Protein AF-A0A085LIQ9-F1 (afdb_monomer)

pLDDT: mean 78.72, std 16.26, range [35.25, 94.0]

Mean predicted aligned error: 8.79 Å

Organism: NCBI:txid68888

Sequence (113 aa):
VCKGILPFEQTFVHQIKCYFINGTETPLAPQEPGRTDLEVSESPELAKITTQIKRMIFTKKLTIDGQHARLDTLITHKTVESGTEVEFTITETSCDTNVQLTVEQLYDPSCIR

Foldseek 3Di:
DKWWFDFPDLVDFTAIWDADPVRDIDTQDGDDRDDDDDDDDDPRVVVVVQVSQLVSQVSSQDADPQARKGWDDWDDWDDDPGHIITDGDIDGWCHGSPDDDDSVRCVDPVRHD

Structure (mmCIF, N/CA/C/O backbone):
data_AF-A0A085LIQ9-F1
#
_entry.id   AF-A0A085LIQ9-F1
#
loop_
_atom_site.group_PDB
_atom_site.id
_atom_site.type_symbol
_atom_site.label_atom_id
_atom_site.label_alt_id
_atom_sit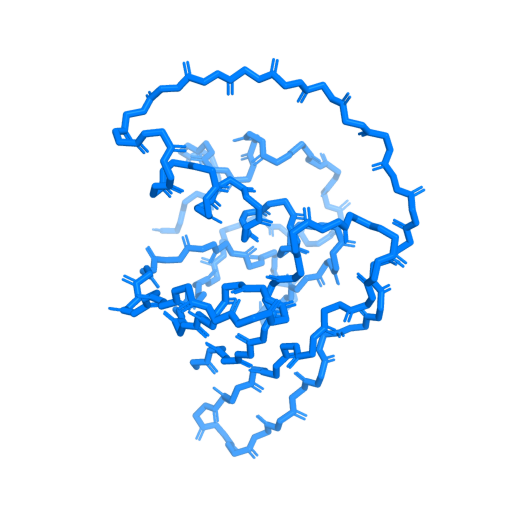e.label_comp_id
_atom_site.label_asym_id
_atom_site.label_entity_id
_atom_site.label_seq_id
_atom_site.pdbx_PDB_ins_code
_atom_site.Cartn_x
_atom_site.Cartn_y
_atom_site.Cartn_z
_atom_site.occupancy
_atom_site.B_iso_or_equiv
_atom_site.auth_seq_id
_atom_site.auth_comp_id
_atom_site.auth_asym_id
_atom_site.auth_atom_id
_atom_site.pdbx_PDB_model_num
ATOM 1 N N . VAL A 1 1 ? -5.709 -7.930 -1.885 1.00 86.62 1 VAL A N 1
ATOM 2 C CA . VAL A 1 1 ? -6.300 -7.130 -0.781 1.00 86.62 1 VAL A CA 1
ATOM 3 C C . VAL A 1 1 ? -5.443 -7.298 0.456 1.00 86.62 1 VAL A C 1
ATOM 5 O O . VAL A 1 1 ? -5.084 -8.424 0.757 1.00 86.62 1 VAL A O 1
ATOM 8 N N . CYS A 1 2 ? -5.108 -6.226 1.164 1.00 88.81 2 CYS A N 1
ATOM 9 C CA . CYS A 1 2 ? -4.368 -6.266 2.422 1.00 88.81 2 CYS A CA 1
ATOM 10 C C . CYS A 1 2 ? -5.280 -5.882 3.590 1.00 88.81 2 CYS A C 1
ATOM 12 O O . CYS A 1 2 ? -6.081 -4.958 3.459 1.00 88.81 2 CYS A O 1
ATOM 14 N N . LYS A 1 3 ? -5.169 -6.600 4.714 1.00 89.50 3 LYS A N 1
ATOM 15 C CA . LYS A 1 3 ? -5.991 -6.403 5.918 1.00 89.50 3 LYS A CA 1
ATOM 16 C C . LYS A 1 3 ? -5.166 -6.543 7.190 1.00 89.50 3 LYS A C 1
ATOM 18 O O . LYS A 1 3 ? -4.298 -7.414 7.252 1.00 89.50 3 LYS A O 1
ATOM 23 N N . GLY A 1 4 ? -5.467 -5.742 8.209 1.00 86.62 4 GLY A N 1
ATOM 24 C CA . GLY A 1 4 ? -4.910 -5.905 9.553 1.00 86.62 4 GLY A CA 1
ATOM 25 C C . GLY A 1 4 ? -4.974 -4.636 10.394 1.00 86.62 4 GLY A C 1
ATOM 26 O O . GLY A 1 4 ? -5.723 -3.715 10.082 1.00 86.62 4 GLY A O 1
ATOM 27 N N . ILE A 1 5 ? -4.176 -4.598 11.463 1.00 83.81 5 ILE A N 1
ATOM 28 C CA . ILE A 1 5 ? -4.158 -3.492 12.430 1.00 83.81 5 ILE A CA 1
ATOM 29 C C . ILE A 1 5 ? -2.895 -2.647 12.243 1.00 83.81 5 ILE A C 1
ATOM 31 O O . ILE A 1 5 ? -1.779 -3.170 12.334 1.00 83.81 5 ILE A O 1
ATOM 35 N N . LEU A 1 6 ? -3.093 -1.345 12.021 1.00 82.25 6 LEU A N 1
ATOM 36 C CA . LEU A 1 6 ? -2.079 -0.298 12.153 1.00 82.25 6 LEU A CA 1
ATOM 37 C C . LEU A 1 6 ? -2.084 0.216 13.601 1.00 82.25 6 LEU A C 1
ATOM 39 O O . LEU A 1 6 ? -3.059 0.852 14.006 1.00 82.25 6 LEU A O 1
ATOM 43 N N . PRO A 1 7 ? -1.050 -0.056 14.409 1.00 75.19 7 PRO A N 1
ATOM 44 C CA . PRO A 1 7 ? -0.993 0.449 15.775 1.00 75.19 7 PRO A CA 1
ATOM 45 C C . PRO A 1 7 ? -0.820 1.975 15.803 1.00 75.19 7 PRO A C 1
ATOM 47 O O . PRO A 1 7 ? -0.199 2.557 14.914 1.00 75.19 7 PRO A O 1
ATOM 50 N N . PHE A 1 8 ? -1.359 2.629 16.839 1.00 64.94 8 PHE A N 1
ATOM 51 C CA . PHE A 1 8 ? -1.204 4.081 17.027 1.00 64.94 8 PHE A CA 1
ATOM 52 C C . PHE A 1 8 ? 0.247 4.475 17.324 1.00 64.94 8 PHE A C 1
ATOM 54 O O . PHE A 1 8 ? 0.727 5.507 16.860 1.00 64.94 8 PHE A O 1
ATOM 61 N N . GLU A 1 9 ? 0.933 3.624 18.082 1.00 62.31 9 GLU A N 1
ATOM 62 C CA . GLU A 1 9 ? 2.319 3.786 18.498 1.00 62.31 9 GLU A CA 1
ATOM 63 C C . GLU A 1 9 ? 3.243 2.982 17.572 1.00 62.31 9 GLU A C 1
ATOM 65 O O . GLU A 1 9 ? 3.063 1.780 17.370 1.00 62.31 9 GLU A O 1
ATOM 70 N N . GLN A 1 10 ? 4.268 3.642 17.028 1.00 55.25 10 GLN A N 1
ATOM 71 C CA . GLN A 1 10 ? 5.194 3.067 16.035 1.00 55.25 10 GLN A CA 1
ATOM 72 C C . GLN A 1 10 ? 6.159 2.020 16.610 1.00 55.25 10 GLN A C 1
ATOM 74 O O . GLN A 1 10 ? 6.929 1.404 15.877 1.00 55.25 10 GLN A O 1
ATOM 79 N N . THR A 1 11 ? 6.146 1.832 17.928 1.00 53.50 11 THR A N 1
ATOM 80 C CA . THR A 1 11 ? 6.902 0.788 18.628 1.00 53.50 11 THR A CA 1
ATOM 81 C C . THR A 1 11 ? 6.230 -0.580 18.534 1.00 53.50 11 THR A C 1
ATOM 83 O O . THR A 1 11 ? 6.866 -1.591 18.834 1.00 53.50 11 THR A O 1
ATOM 86 N N . PHE A 1 12 ? 4.964 -0.633 18.107 1.00 56.12 12 PHE A N 1
ATOM 87 C CA . PHE A 1 12 ? 4.219 -1.876 17.982 1.00 56.12 12 PHE A CA 1
ATOM 88 C C . PHE A 1 12 ? 4.245 -2.413 16.554 1.00 56.12 12 PHE A C 1
ATOM 90 O O . PHE A 1 12 ? 4.148 -1.695 15.561 1.00 56.12 12 PHE A O 1
ATOM 97 N N . VAL A 1 13 ? 4.352 -3.734 16.465 1.00 64.50 13 VAL A N 1
ATOM 98 C CA . VAL A 1 13 ? 4.373 -4.473 15.207 1.00 64.50 13 VAL A CA 1
ATOM 99 C C . VAL A 1 13 ? 2.969 -4.500 14.601 1.00 64.50 13 VAL A C 1
ATOM 101 O O . VAL A 1 13 ? 2.036 -5.015 15.218 1.00 64.50 13 VAL A O 1
ATOM 104 N N . HIS A 1 14 ? 2.812 -3.986 13.378 1.00 68.12 14 HIS A N 1
ATOM 105 C CA . HIS A 1 14 ? 1.559 -4.120 12.630 1.00 68.12 14 HIS A CA 1
ATOM 106 C C . HIS A 1 14 ? 1.275 -5.590 12.272 1.00 68.12 14 HIS A C 1
ATOM 108 O O . HIS A 1 14 ? 2.186 -6.349 11.936 1.00 68.12 14 HIS A O 1
ATOM 114 N N . GLN A 1 15 ? 0.003 -5.993 12.267 1.00 74.62 15 GLN A N 1
ATOM 115 C CA . GLN A 1 15 ? -0.421 -7.369 11.946 1.00 74.62 15 GLN A CA 1
ATOM 116 C C . GLN A 1 15 ? -1.140 -7.441 10.593 1.00 74.62 15 GLN A C 1
ATOM 118 O O . GLN A 1 15 ? -2.236 -7.986 10.480 1.00 74.62 15 GLN A O 1
ATOM 123 N N . ILE A 1 16 ? -0.552 -6.829 9.564 1.00 83.62 16 ILE A N 1
ATOM 124 C CA . ILE A 1 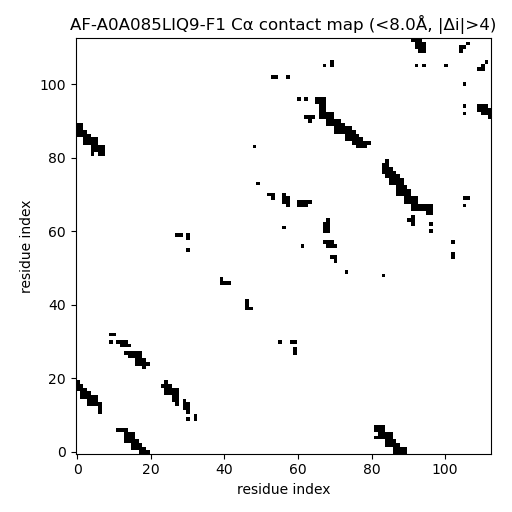16 ? -1.163 -6.741 8.235 1.00 83.62 16 ILE A CA 1
ATOM 125 C C . ILE A 1 16 ? -0.739 -7.921 7.361 1.00 83.62 16 ILE A C 1
ATOM 127 O O . ILE A 1 16 ? 0.445 -8.240 7.249 1.00 83.62 16 ILE A O 1
ATOM 131 N N . LYS A 1 17 ? -1.725 -8.549 6.715 1.00 87.19 17 LYS A N 1
ATOM 132 C CA . LYS A 1 17 ? -1.557 -9.625 5.734 1.00 87.19 17 LYS A CA 1
ATOM 133 C C . LYS A 1 17 ? -2.133 -9.206 4.392 1.00 87.19 17 LYS A C 1
ATOM 135 O O . LYS A 1 17 ? -3.219 -8.629 4.344 1.00 87.19 17 LYS A O 1
ATOM 140 N N . CYS A 1 18 ? -1.429 -9.530 3.314 1.00 84.94 18 CYS A N 1
ATOM 141 C CA . CYS A 1 18 ? -1.901 -9.327 1.950 1.00 84.94 18 CYS A CA 1
ATOM 142 C C . CYS A 1 18 ? -2.300 -10.659 1.312 1.00 84.94 18 CYS A C 1
ATOM 144 O O . CYS A 1 18 ? -1.537 -11.620 1.339 1.00 84.94 18 CYS A O 1
ATOM 146 N N . TYR A 1 19 ? -3.499 -10.675 0.739 1.00 85.62 19 TYR A N 1
ATOM 147 C CA . TYR A 1 19 ? -4.132 -11.788 0.044 1.00 85.62 19 TYR A CA 1
ATOM 148 C C . TYR A 1 19 ? -4.132 -11.494 -1.456 1.00 85.62 19 TYR A C 1
ATOM 150 O O . TYR A 1 19 ? -4.718 -10.494 -1.900 1.00 85.62 19 TYR A O 1
ATOM 158 N N . PHE A 1 20 ? -3.470 -12.348 -2.230 1.00 81.12 20 PHE A N 1
ATOM 159 C CA . PHE A 1 20 ? -3.356 -12.225 -3.682 1.00 81.12 20 PHE A CA 1
ATOM 160 C C . PHE A 1 20 ? -4.352 -13.146 -4.398 1.00 81.12 20 PHE A C 1
ATOM 162 O O . PHE A 1 20 ? -4.817 -14.138 -3.843 1.00 81.12 20 PHE A O 1
ATOM 169 N N . ILE A 1 21 ? -4.687 -12.820 -5.651 1.00 74.31 21 ILE A N 1
ATOM 170 C CA . ILE A 1 21 ? -5.685 -13.561 -6.453 1.00 74.31 21 ILE A CA 1
ATOM 171 C C . ILE A 1 21 ? -5.258 -15.023 -6.672 1.00 74.31 21 ILE A C 1
ATOM 173 O O . ILE A 1 21 ? -6.099 -15.908 -6.782 1.00 74.31 21 ILE A O 1
ATOM 177 N N . ASN A 1 22 ? -3.951 -15.293 -6.663 1.00 76.25 22 ASN A N 1
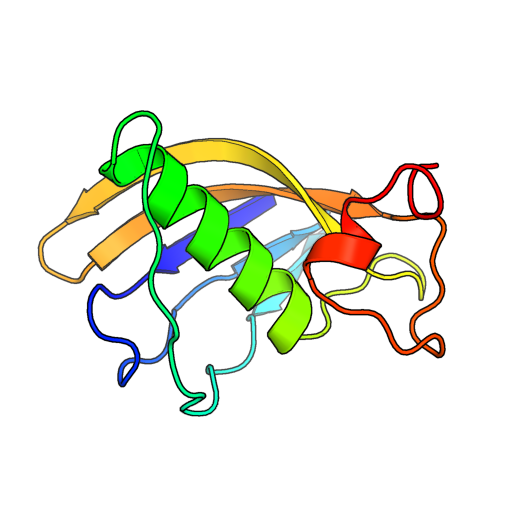ATOM 178 C CA . ASN A 1 22 ? -3.382 -16.639 -6.746 1.00 76.25 22 ASN A CA 1
ATOM 179 C C . ASN A 1 22 ? -3.501 -17.454 -5.434 1.00 76.25 22 ASN A C 1
ATOM 181 O O . ASN A 1 22 ? -2.927 -18.536 -5.345 1.00 76.25 22 ASN A O 1
ATOM 185 N N . GLY A 1 23 ? -4.195 -16.938 -4.412 1.00 65.69 23 GLY A N 1
ATOM 186 C CA . GLY A 1 23 ? -4.372 -17.587 -3.110 1.00 65.69 23 GLY A CA 1
ATOM 187 C C . GLY A 1 23 ? -3.163 -17.487 -2.175 1.00 65.69 23 GLY A C 1
ATOM 188 O O . GLY A 1 23 ? -3.196 -18.050 -1.086 1.00 65.69 23 GLY A O 1
ATOM 189 N N . THR A 1 24 ? -2.099 -16.780 -2.572 1.00 74.38 24 THR A N 1
ATOM 190 C CA . THR A 1 24 ? -0.924 -16.575 -1.715 1.00 74.38 24 THR A CA 1
ATOM 191 C C . THR A 1 24 ? -1.241 -15.551 -0.628 1.00 74.38 24 THR A C 1
ATOM 193 O O . THR A 1 24 ? -1.790 -14.481 -0.908 1.00 74.38 24 THR A O 1
ATOM 196 N N . GLU A 1 25 ? -0.860 -15.872 0.607 1.00 72.06 25 GLU A N 1
ATOM 197 C CA . GLU A 1 25 ? -0.900 -14.958 1.745 1.00 72.06 25 GLU A CA 1
ATOM 198 C C . GLU A 1 25 ? 0.520 -14.570 2.144 1.00 72.06 25 GLU A C 1
ATOM 200 O O . GLU A 1 25 ? 1.335 -15.435 2.471 1.00 72.06 25 GLU A O 1
ATOM 205 N N . THR A 1 26 ? 0.804 -13.269 2.176 1.00 73.75 26 THR A N 1
ATOM 206 C CA . THR A 1 26 ? 2.105 -12.766 2.631 1.00 73.75 26 THR A CA 1
ATOM 207 C C . THR A 1 26 ? 1.902 -11.852 3.839 1.00 73.75 26 THR A C 1
ATOM 209 O O . THR A 1 26 ? 1.269 -10.796 3.701 1.00 73.75 26 THR A O 1
ATOM 212 N N . PRO A 1 27 ? 2.401 -12.221 5.037 1.00 68.44 27 PRO A N 1
ATOM 213 C CA . PRO A 1 27 ? 2.437 -11.303 6.165 1.00 68.44 27 PRO A CA 1
ATOM 214 C C . PRO A 1 27 ? 3.438 -10.184 5.875 1.00 68.44 27 PRO A C 1
ATOM 216 O O . PRO A 1 27 ? 4.557 -10.436 5.425 1.00 68.44 27 PRO A O 1
ATOM 219 N N . LEU A 1 28 ? 3.056 -8.939 6.154 1.00 67.75 28 LEU A N 1
ATOM 220 C CA . LEU A 1 28 ? 4.002 -7.831 6.102 1.00 67.75 28 LEU A CA 1
ATOM 221 C C . LEU A 1 28 ? 4.941 -7.951 7.305 1.00 67.75 28 LEU A C 1
ATOM 223 O O . LEU A 1 28 ? 4.481 -7.989 8.445 1.00 67.75 28 LEU A O 1
ATOM 227 N N . ALA A 1 29 ? 6.253 -8.032 7.059 1.00 58.41 29 ALA A N 1
ATOM 228 C CA . ALA A 1 29 ? 7.258 -8.182 8.115 1.00 58.41 29 ALA A CA 1
ATOM 229 C C . ALA A 1 29 ? 7.132 -7.076 9.192 1.00 58.41 29 ALA A C 1
ATOM 231 O O . ALA A 1 29 ? 6.707 -5.975 8.866 1.00 58.41 29 ALA A O 1
ATOM 232 N N . PRO A 1 30 ? 7.553 -7.268 10.450 1.00 52.47 30 PRO A N 1
ATOM 233 C CA . PRO A 1 30 ? 7.454 -6.238 11.495 1.00 52.47 30 PRO A CA 1
ATOM 234 C C . PRO A 1 30 ? 8.202 -4.943 11.160 1.00 52.47 30 PRO A C 1
ATOM 236 O O . PRO A 1 30 ? 9.346 -5.015 10.712 1.00 52.47 30 PRO A O 1
ATOM 239 N N . GLN A 1 31 ? 7.582 -3.764 11.308 1.00 47.00 31 GLN A N 1
ATOM 240 C CA . GLN A 1 31 ? 8.257 -2.462 11.140 1.00 47.00 31 GLN A CA 1
ATOM 241 C C . GLN A 1 31 ? 9.514 -2.393 12.028 1.00 47.00 31 GLN A C 1
ATOM 243 O O . GLN A 1 31 ? 9.432 -2.670 13.220 1.00 47.00 31 GLN A O 1
ATOM 248 N N . GLU A 1 32 ? 10.670 -2.045 11.452 1.00 47.31 32 GLU A N 1
ATOM 249 C CA . GLU A 1 32 ? 11.818 -1.615 12.258 1.00 47.31 32 GLU A CA 1
ATOM 250 C C . GLU A 1 32 ? 11.560 -0.172 12.724 1.00 47.31 32 GLU A C 1
ATOM 252 O O . GLU A 1 32 ? 11.007 0.614 11.946 1.00 47.31 32 GLU A O 1
ATOM 257 N N . PRO A 1 33 ? 11.915 0.193 13.969 1.00 39.97 33 PRO A N 1
ATOM 258 C CA . PRO A 1 33 ? 11.613 1.512 14.515 1.00 39.97 33 PRO A CA 1
ATOM 259 C C . PRO A 1 33 ? 12.379 2.599 13.742 1.00 39.97 33 PRO A C 1
ATOM 261 O O . PRO A 1 33 ? 13.587 2.767 13.902 1.00 39.97 33 PRO A O 1
ATOM 264 N N . GLY A 1 34 ? 11.670 3.332 12.879 1.00 39.44 34 GLY A N 1
ATOM 265 C CA . GLY A 1 34 ? 12.207 4.388 12.017 1.00 39.44 34 GLY A CA 1
ATOM 266 C C . GLY A 1 34 ? 11.549 5.742 12.295 1.00 39.44 34 GLY A C 1
ATOM 267 O O . GLY A 1 34 ? 10.329 5.837 12.363 1.00 39.44 34 GLY A O 1
ATOM 268 N N . ARG A 1 35 ? 12.386 6.773 12.476 1.00 38.88 35 ARG A N 1
ATOM 269 C CA . ARG A 1 35 ? 12.080 8.137 12.959 1.00 38.88 35 ARG A CA 1
ATOM 270 C C . ARG A 1 35 ? 11.000 8.873 12.144 1.00 38.88 35 ARG A C 1
ATOM 272 O O . ARG A 1 35 ? 10.918 8.717 10.93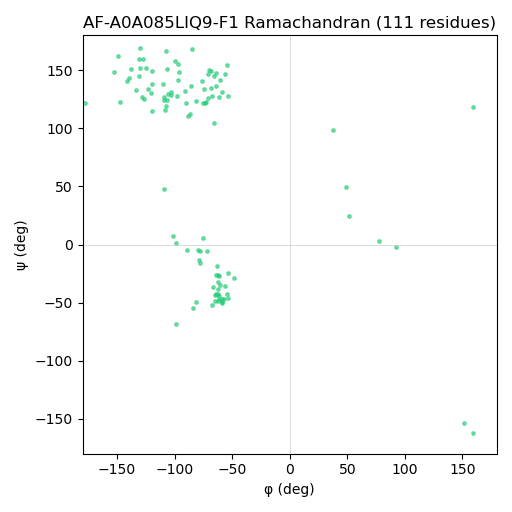0 1.00 38.88 35 ARG A O 1
ATOM 279 N N . THR A 1 36 ? 10.215 9.715 12.826 1.00 41.94 36 THR A N 1
ATOM 280 C CA . THR A 1 36 ? 9.084 10.470 12.257 1.00 41.94 36 THR A CA 1
ATOM 281 C C . THR A 1 36 ? 9.380 11.960 12.156 1.00 41.94 36 THR A C 1
ATOM 283 O O . THR A 1 36 ? 9.620 12.583 13.184 1.00 41.94 36 THR A O 1
ATOM 286 N N . ASP A 1 37 ? 9.201 12.521 10.960 1.00 36.56 37 ASP A N 1
ATOM 287 C CA . ASP A 1 37 ? 8.802 13.918 10.772 1.00 36.56 37 ASP A CA 1
ATOM 288 C C . ASP A 1 37 ? 7.306 13.961 10.392 1.00 36.56 37 ASP A C 1
ATOM 290 O O . ASP A 1 37 ? 6.812 13.156 9.579 1.00 36.56 37 ASP A O 1
ATOM 294 N N . LEU A 1 38 ? 6.575 14.826 11.102 1.00 47.03 38 LEU A N 1
ATOM 295 C CA . LEU A 1 38 ? 5.119 14.993 11.111 1.00 47.03 38 LEU A CA 1
ATOM 296 C C . LEU A 1 38 ? 4.737 16.228 10.290 1.00 47.03 38 LEU A C 1
ATOM 298 O O . LEU A 1 38 ? 5.205 17.308 10.621 1.00 47.03 38 LEU A O 1
ATOM 302 N N . GLU A 1 39 ? 3.805 16.105 9.342 1.00 35.25 39 GLU A N 1
ATOM 303 C CA . GLU A 1 39 ? 3.013 17.246 8.857 1.00 35.25 39 GLU A CA 1
ATOM 304 C C . GLU A 1 39 ? 1.635 16.793 8.331 1.00 35.25 39 GLU A C 1
ATOM 306 O O . GLU A 1 39 ? 1.458 15.650 7.906 1.00 35.25 39 GLU A O 1
ATOM 311 N N . VAL A 1 40 ? 0.630 17.666 8.477 1.00 43.16 40 VAL A N 1
ATOM 312 C CA . VAL A 1 40 ? -0.821 17.377 8.518 1.00 43.16 40 VAL A CA 1
ATOM 313 C C . VAL A 1 40 ? -1.577 18.161 7.432 1.00 43.16 40 VAL A C 1
ATOM 315 O O . VAL A 1 40 ? -1.393 19.369 7.370 1.00 43.16 40 VAL A O 1
ATOM 318 N N . SER A 1 41 ? -2.495 17.517 6.678 1.00 35.88 41 SER A N 1
ATOM 319 C CA . SER A 1 41 ? -3.929 17.908 6.521 1.00 35.88 41 SER A CA 1
ATOM 320 C C . SER A 1 41 ? -4.630 17.355 5.253 1.00 35.88 41 SER A C 1
ATOM 322 O O . SER A 1 41 ? -4.261 17.723 4.147 1.00 35.88 41 SER A O 1
ATOM 324 N N . GLU A 1 42 ? -5.680 16.530 5.428 1.00 39.78 42 GLU A N 1
ATOM 325 C CA . GLU A 1 42 ? -7.091 16.706 4.974 1.00 39.78 42 GLU A CA 1
ATOM 326 C C . GLU A 1 42 ? -7.921 15.502 5.480 1.00 39.78 42 GLU A C 1
ATOM 328 O O . GLU A 1 42 ? -7.548 14.358 5.237 1.00 39.78 42 GLU A O 1
ATOM 333 N N . SER A 1 43 ? -8.980 15.759 6.271 1.00 57.62 43 SER A N 1
ATOM 334 C CA . SER A 1 43 ? -9.397 14.926 7.425 1.00 57.62 43 SER A CA 1
ATOM 335 C C . SER A 1 43 ? -8.165 14.392 8.172 1.00 57.62 43 SER A C 1
ATOM 337 O O . SER A 1 43 ? -7.547 13.418 7.733 1.00 57.62 43 SER A O 1
ATOM 339 N N . PRO A 1 44 ? -7.739 15.021 9.285 1.00 65.94 44 PRO A N 1
ATOM 340 C CA . PRO A 1 44 ? -6.442 14.733 9.893 1.00 65.94 44 PRO A CA 1
ATOM 341 C C . PRO A 1 44 ? -6.238 13.244 10.188 1.00 65.94 44 PRO A C 1
ATOM 343 O O . PRO A 1 44 ? -5.099 12.806 10.232 1.00 65.94 44 PRO A O 1
ATOM 346 N N . GLU A 1 45 ? -7.303 12.462 10.359 1.00 74.38 45 GLU A N 1
ATOM 347 C CA . GLU A 1 45 ? -7.237 11.017 10.562 1.00 74.38 45 GLU A CA 1
ATOM 348 C C . GLU A 1 45 ? -7.074 10.228 9.256 1.00 74.38 45 GLU A C 1
ATOM 350 O O . GLU A 1 45 ? -6.154 9.419 9.158 1.00 74.38 45 GLU A O 1
ATOM 355 N N . LEU A 1 46 ? -7.883 10.488 8.223 1.00 80.94 46 LEU A N 1
ATOM 356 C CA . LEU A 1 46 ? -7.802 9.750 6.955 1.00 80.94 46 LEU A CA 1
ATOM 357 C C . LEU A 1 46 ? -6.461 9.980 6.244 1.00 80.94 46 LEU A C 1
ATOM 359 O O . LEU A 1 46 ? -5.839 9.027 5.765 1.00 80.94 46 LEU A O 1
ATOM 363 N N . ALA A 1 47 ? -5.980 11.228 6.217 1.00 83.12 47 ALA A N 1
ATOM 364 C CA . ALA A 1 47 ? -4.666 11.558 5.671 1.00 83.12 47 ALA A CA 1
ATOM 365 C C . ALA A 1 47 ? -3.535 10.882 6.459 1.00 83.12 47 ALA A C 1
ATOM 367 O O . ALA A 1 47 ? -2.581 10.383 5.855 1.00 83.12 47 ALA A O 1
ATOM 368 N N . LYS A 1 48 ? -3.649 10.800 7.793 1.00 83.44 48 LYS A N 1
ATOM 369 C CA . LYS A 1 48 ? -2.678 10.087 8.638 1.00 83.44 48 LYS A CA 1
ATOM 370 C C . LYS A 1 48 ? -2.675 8.592 8.348 1.00 83.44 48 LYS A C 1
ATOM 372 O O . LYS A 1 48 ? -1.599 8.046 8.119 1.00 83.44 48 LYS A O 1
ATOM 377 N N . ILE A 1 49 ? -3.845 7.954 8.296 1.00 87.62 49 ILE A N 1
ATOM 378 C CA . ILE A 1 49 ? -3.980 6.519 7.995 1.00 87.62 49 ILE A CA 1
ATOM 379 C C . ILE A 1 49 ? -3.376 6.225 6.623 1.00 87.62 49 ILE A C 1
ATOM 381 O O . ILE A 1 49 ? -2.513 5.361 6.487 1.00 87.62 49 ILE A O 1
ATOM 385 N N . THR A 1 50 ? -3.757 7.005 5.613 1.00 89.44 50 THR A N 1
ATOM 386 C CA . THR A 1 50 ? -3.231 6.867 4.251 1.00 89.44 50 THR A CA 1
ATOM 387 C C . THR A 1 50 ? -1.712 7.032 4.233 1.00 89.44 50 THR A C 1
ATOM 389 O O . THR A 1 50 ? -1.008 6.200 3.669 1.00 89.44 50 THR A O 1
ATOM 392 N N . THR A 1 51 ? -1.175 8.056 4.901 1.00 89.06 51 THR A N 1
ATOM 393 C CA . THR A 1 51 ? 0.275 8.300 4.985 1.00 89.06 51 THR A CA 1
ATOM 394 C C . THR A 1 51 ? 1.012 7.153 5.675 1.00 89.06 51 THR A C 1
ATOM 396 O O . THR A 1 51 ? 2.060 6.720 5.192 1.00 89.06 51 THR A O 1
ATOM 399 N N . GLN A 1 52 ? 0.462 6.622 6.770 1.00 88.19 52 GLN A N 1
ATOM 400 C CA . GLN A 1 52 ? 1.018 5.463 7.466 1.00 88.19 52 GLN A CA 1
ATOM 401 C C . GLN A 1 52 ? 1.043 4.226 6.567 1.00 88.19 52 GLN A C 1
ATOM 403 O O . GLN A 1 52 ? 2.075 3.561 6.489 1.00 88.19 52 GLN A O 1
ATOM 408 N N . ILE A 1 53 ? -0.037 3.956 5.827 1.00 90.75 53 ILE A N 1
ATOM 409 C CA . ILE A 1 53 ? -0.099 2.840 4.874 1.00 90.75 53 ILE A CA 1
ATOM 410 C C . ILE A 1 53 ? 0.942 3.016 3.767 1.00 90.75 53 ILE A C 1
ATOM 412 O O . ILE A 1 53 ? 1.710 2.092 3.504 1.00 90.75 53 ILE A O 1
ATOM 416 N N . LYS A 1 54 ? 1.024 4.203 3.150 1.00 91.69 54 LYS A N 1
ATOM 417 C CA . LYS A 1 54 ? 2.004 4.498 2.090 1.00 91.69 54 LYS A CA 1
ATOM 418 C C . LYS A 1 54 ? 3.440 4.269 2.569 1.00 91.69 54 LYS A C 1
ATOM 420 O O . LYS A 1 54 ? 4.212 3.602 1.882 1.00 91.69 54 LYS A O 1
ATOM 425 N N . ARG A 1 55 ? 3.782 4.782 3.758 1.00 88.69 55 ARG A N 1
ATOM 426 C CA . ARG A 1 55 ? 5.097 4.580 4.386 1.00 88.69 55 ARG A CA 1
ATOM 427 C C . ARG A 1 55 ? 5.357 3.103 4.662 1.00 88.69 55 ARG A C 1
ATOM 429 O O . ARG A 1 55 ? 6.419 2.608 4.312 1.00 88.69 55 ARG A O 1
ATOM 436 N N . MET A 1 56 ? 4.387 2.390 5.233 1.00 87.75 56 MET A N 1
ATOM 437 C CA . MET A 1 56 ? 4.516 0.963 5.519 1.00 87.75 56 MET A CA 1
ATOM 438 C C . MET A 1 56 ? 4.787 0.158 4.244 1.00 87.75 56 MET A C 1
ATOM 440 O O . MET A 1 56 ? 5.746 -0.606 4.227 1.00 87.75 56 MET A O 1
ATOM 444 N N . ILE A 1 57 ? 3.998 0.349 3.181 1.00 88.94 57 ILE A N 1
ATOM 445 C CA . ILE A 1 57 ? 4.178 -0.346 1.894 1.00 88.94 57 ILE A CA 1
ATOM 446 C C . ILE A 1 57 ? 5.612 -0.160 1.377 1.00 88.94 57 ILE A C 1
ATOM 448 O O . ILE A 1 57 ? 6.280 -1.127 1.010 1.00 88.94 57 ILE A O 1
ATOM 452 N N . PHE A 1 58 ? 6.106 1.078 1.421 1.00 88.00 58 PHE A N 1
ATOM 453 C CA . PHE A 1 58 ? 7.449 1.418 0.968 1.00 88.00 58 PHE A CA 1
ATOM 454 C C . PHE A 1 58 ? 8.549 0.812 1.857 1.00 88.00 58 PHE A C 1
ATOM 456 O O . PHE A 1 58 ? 9.426 0.102 1.370 1.00 88.00 58 PHE A O 1
ATOM 463 N N . THR A 1 59 ? 8.494 1.021 3.178 1.00 84.31 59 THR A N 1
ATOM 464 C CA . THR A 1 59 ? 9.495 0.504 4.132 1.00 84.31 59 THR A CA 1
ATOM 465 C C . THR A 1 59 ? 9.573 -1.019 4.107 1.00 84.31 59 THR A C 1
ATOM 467 O O . THR A 1 59 ? 10.642 -1.602 4.278 1.00 84.31 59 THR A O 1
ATOM 470 N N . LYS A 1 60 ? 8.434 -1.678 3.891 1.00 83.31 60 LYS A N 1
ATOM 471 C CA . LYS A 1 60 ? 8.333 -3.135 3.807 1.00 83.31 60 LYS A CA 1
ATOM 472 C C . LYS A 1 60 ? 8.752 -3.693 2.454 1.00 83.31 60 LYS A C 1
ATOM 474 O O . LYS A 1 60 ? 8.805 -4.914 2.330 1.00 83.31 60 LYS A O 1
ATOM 479 N N . LYS A 1 61 ? 9.058 -2.824 1.484 1.00 86.25 61 LYS A N 1
ATOM 480 C CA . LYS A 1 61 ? 9.423 -3.185 0.113 1.00 86.25 61 LYS A CA 1
ATOM 481 C C . LYS A 1 61 ? 8.418 -4.180 -0.462 1.00 86.25 61 LYS A C 1
ATOM 483 O O . LYS A 1 61 ? 8.808 -5.245 -0.927 1.00 86.25 61 LYS A O 1
ATOM 488 N N . LEU A 1 62 ? 7.120 -3.877 -0.347 1.00 88.19 62 LEU A N 1
ATOM 489 C CA . LEU A 1 62 ? 6.108 -4.706 -1.003 1.00 88.19 62 LEU A CA 1
ATOM 490 C C . LEU A 1 62 ? 6.316 -4.607 -2.507 1.00 88.19 62 LEU A C 1
ATOM 492 O O . LEU A 1 62 ? 6.501 -3.516 -3.050 1.00 88.19 62 LEU A O 1
ATOM 496 N N . THR A 1 63 ? 6.234 -5.754 -3.161 1.00 89.44 63 THR A N 1
ATOM 497 C CA . THR A 1 63 ? 6.429 -5.865 -4.596 1.00 89.44 63 THR A CA 1
ATOM 498 C C . THR A 1 63 ? 5.288 -6.648 -5.216 1.00 89.44 63 THR A C 1
ATOM 500 O O . THR A 1 63 ? 4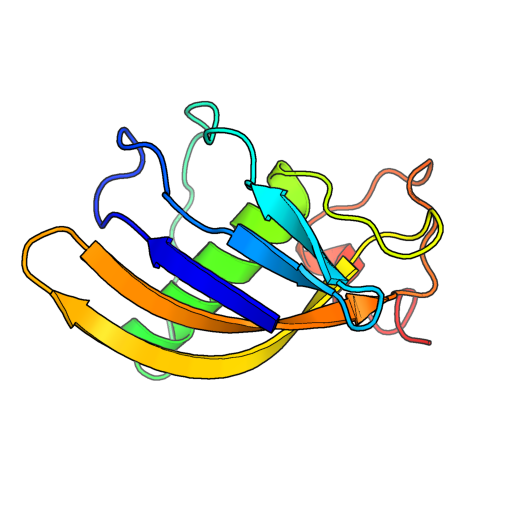.659 -7.491 -4.571 1.00 89.44 63 THR A O 1
ATOM 503 N N . ILE A 1 64 ? 5.016 -6.342 -6.476 1.00 88.44 64 ILE A N 1
ATOM 504 C CA . ILE A 1 64 ? 4.174 -7.140 -7.362 1.00 88.44 64 ILE A CA 1
ATOM 505 C C . ILE A 1 64 ? 5.034 -7.369 -8.598 1.00 88.44 64 ILE A C 1
ATOM 507 O O . ILE A 1 64 ? 5.611 -6.416 -9.104 1.00 88.44 64 ILE A O 1
ATOM 511 N N . ASP A 1 65 ? 5.225 -8.629 -8.984 1.00 86.81 65 ASP A N 1
ATOM 512 C CA . ASP A 1 65 ? 5.985 -9.041 -10.176 1.00 86.81 65 ASP A CA 1
ATOM 513 C C . ASP A 1 65 ? 7.413 -8.457 -10.319 1.00 86.81 65 ASP A C 1
ATOM 515 O O . ASP A 1 65 ? 8.001 -8.433 -11.399 1.00 86.81 65 ASP A O 1
ATOM 519 N N . GLY A 1 66 ? 8.033 -8.069 -9.197 1.00 85.56 66 GLY A N 1
ATOM 520 C CA . GLY A 1 66 ? 9.389 -7.502 -9.144 1.00 85.56 66 GLY A CA 1
ATOM 521 C C . GLY A 1 66 ? 9.443 -5.972 -9.206 1.00 85.56 66 GLY A C 1
ATOM 522 O O . GLY A 1 66 ? 10.521 -5.391 -9.058 1.00 85.56 66 GLY A O 1
ATOM 523 N N . GLN A 1 67 ? 8.292 -5.318 -9.351 1.00 91.12 67 GLN A N 1
ATOM 524 C CA . GLN A 1 67 ? 8.138 -3.869 -9.320 1.00 91.12 67 GLN A CA 1
ATOM 525 C C . GLN A 1 67 ? 7.694 -3.417 -7.929 1.00 91.12 67 GLN A C 1
ATOM 527 O O . GLN A 1 67 ? 7.097 -4.185 -7.165 1.00 91.12 67 GLN A O 1
ATOM 532 N N . HIS A 1 68 ? 7.979 -2.161 -7.580 1.00 92.12 68 HIS A N 1
ATOM 533 C CA . HIS A 1 68 ? 7.469 -1.586 -6.338 1.00 92.12 68 HIS A CA 1
ATOM 534 C C . HIS A 1 68 ? 5.939 -1.587 -6.360 1.00 92.12 68 HIS A C 1
ATOM 536 O O . HIS A 1 68 ? 5.319 -1.309 -7.388 1.00 92.12 68 HIS A O 1
ATOM 542 N N . ALA A 1 69 ? 5.320 -1.874 -5.219 1.00 93.12 69 ALA A N 1
ATOM 543 C CA . ALA A 1 69 ? 3.885 -1.716 -5.042 1.00 93.12 69 ALA A CA 1
ATOM 544 C C . ALA A 1 69 ? 3.572 -0.367 -4.387 1.00 93.12 69 ALA A C 1
ATOM 546 O O . ALA A 1 69 ? 4.323 0.111 -3.538 1.00 93.12 69 ALA A O 1
ATOM 547 N N . ARG A 1 70 ? 2.422 0.221 -4.718 1.00 94.00 70 ARG A N 1
ATOM 548 C CA . ARG A 1 70 ? 1.899 1.429 -4.064 1.00 94.00 70 ARG A CA 1
ATOM 549 C C . ARG A 1 70 ? 0.470 1.229 -3.580 1.00 94.00 70 ARG A C 1
ATOM 551 O O . ARG A 1 70 ? -0.233 0.344 -4.063 1.00 94.00 70 ARG A O 1
ATOM 558 N N . LEU A 1 71 ? 0.040 2.066 -2.637 1.00 93.94 71 LEU A N 1
ATOM 559 C CA . LEU A 1 71 ? -1.362 2.123 -2.227 1.00 93.94 71 LEU A CA 1
ATOM 560 C C . LEU A 1 71 ? -2.222 2.528 -3.427 1.00 93.94 71 LEU A C 1
ATOM 562 O O . LEU A 1 71 ? -1.948 3.550 -4.056 1.00 93.94 71 LEU A O 1
ATOM 566 N N . ASP A 1 72 ? -3.247 1.730 -3.702 1.00 92.88 72 ASP A N 1
ATOM 567 C CA . ASP A 1 72 ? -4.253 2.005 -4.723 1.00 92.88 72 ASP A CA 1
ATOM 568 C C . ASP A 1 72 ? -5.502 2.604 -4.065 1.00 92.88 72 ASP A C 1
ATOM 570 O O . ASP A 1 72 ? -5.754 3.802 -4.175 1.00 92.88 72 ASP A O 1
ATOM 574 N N . THR A 1 73 ? -6.215 1.797 -3.274 1.00 90.62 73 THR A N 1
ATOM 575 C CA . THR A 1 73 ? -7.471 2.203 -2.635 1.00 90.62 73 THR A CA 1
ATOM 576 C C . THR A 1 73 ? -7.488 1.815 -1.158 1.00 90.62 73 THR A C 1
ATOM 578 O O . THR A 1 73 ? -7.206 0.671 -0.807 1.00 90.62 73 THR A O 1
ATOM 581 N N . LEU A 1 74 ? -7.874 2.741 -0.275 1.00 89.81 74 LEU A N 1
ATOM 582 C CA . LEU A 1 74 ? -8.262 2.423 1.104 1.00 89.81 74 LEU A CA 1
ATOM 583 C C . LEU A 1 74 ? -9.756 2.068 1.122 1.00 89.81 74 LEU A C 1
ATOM 585 O O . LEU A 1 74 ? -10.591 2.927 0.855 1.00 89.81 74 LEU A O 1
ATOM 589 N N . ILE A 1 75 ? -10.086 0.808 1.408 1.00 88.88 75 ILE A N 1
ATOM 590 C CA . ILE A 1 75 ? -11.453 0.269 1.349 1.00 88.88 75 ILE A CA 1
ATOM 591 C C . ILE A 1 75 ? -12.197 0.573 2.651 1.00 88.88 75 ILE A C 1
ATOM 593 O O . ILE A 1 75 ? -13.277 1.160 2.628 1.00 88.88 75 ILE A O 1
ATOM 597 N N . THR A 1 76 ? -11.629 0.182 3.793 1.00 88.50 76 THR A N 1
ATOM 598 C CA . THR A 1 76 ? -12.210 0.453 5.114 1.00 88.50 76 THR A CA 1
ATOM 599 C C . THR A 1 76 ? -11.137 0.876 6.105 1.00 88.50 76 THR A C 1
ATOM 601 O O . THR A 1 76 ? -9.968 0.497 6.000 1.00 88.50 76 THR A O 1
ATOM 604 N N . HIS A 1 77 ? -11.551 1.683 7.078 1.00 87.38 77 HIS A N 1
ATOM 605 C CA . HIS A 1 77 ? -10.771 1.980 8.266 1.00 87.38 77 HIS A CA 1
ATOM 606 C C . HIS A 1 77 ? -11.710 2.056 9.469 1.00 87.38 77 HIS A C 1
ATOM 608 O O . HIS A 1 77 ? -12.824 2.575 9.365 1.00 87.38 77 HIS A O 1
ATOM 614 N N . LYS A 1 78 ? -11.270 1.527 10.607 1.00 86.56 78 LYS A N 1
ATOM 615 C CA . LYS A 1 78 ? -12.024 1.566 11.856 1.00 86.56 78 LYS A CA 1
ATOM 616 C C . LYS A 1 78 ? -11.078 1.655 13.043 1.00 86.56 78 LYS A C 1
ATOM 618 O O . LYS A 1 78 ? -10.236 0.785 13.248 1.00 86.56 78 LYS A O 1
ATOM 623 N N . THR A 1 79 ? -11.252 2.690 13.851 1.00 82.81 79 THR A N 1
ATOM 624 C CA . THR A 1 79 ? -10.542 2.840 15.122 1.00 82.81 79 THR A CA 1
ATOM 625 C C . THR A 1 79 ? -11.013 1.768 16.105 1.0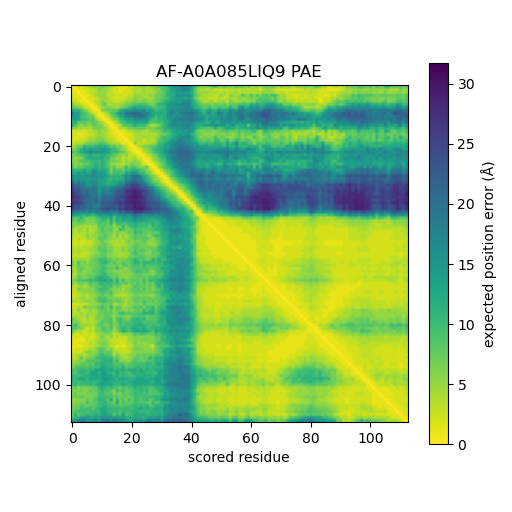0 82.81 79 THR A C 1
ATOM 627 O O . THR A 1 79 ? -12.214 1.598 16.333 1.00 82.81 79 THR A O 1
ATOM 630 N N . VAL A 1 80 ? -10.063 1.041 16.684 1.00 82.75 80 VAL A N 1
ATOM 631 C CA . VAL A 1 80 ? -10.254 0.029 17.729 1.00 82.75 80 VAL A CA 1
ATOM 632 C C . VAL A 1 80 ? -9.272 0.297 18.873 1.00 82.75 80 VAL A C 1
ATOM 634 O O . VAL A 1 80 ? -8.358 1.105 18.737 1.00 82.75 80 VAL A O 1
ATOM 637 N N . GLU A 1 81 ? -9.435 -0.373 20.013 1.00 79.56 81 GLU A N 1
ATOM 638 C CA . GLU A 1 81 ? -8.592 -0.144 21.201 1.00 79.56 81 GLU A CA 1
ATOM 639 C C . GLU A 1 81 ? -7.088 -0.326 20.918 1.00 79.56 81 GLU A C 1
ATOM 641 O O . GLU A 1 81 ? -6.256 0.421 21.422 1.00 79.56 81 GLU A O 1
ATOM 646 N N . SER A 1 82 ? -6.736 -1.276 20.050 1.00 77.19 82 SER A N 1
ATOM 647 C CA . SER A 1 82 ? -5.350 -1.617 19.715 1.00 77.19 82 SER A CA 1
ATOM 648 C C . SER A 1 82 ? -4.744 -0.821 18.551 1.00 77.19 82 SER A C 1
ATOM 650 O O . SER A 1 82 ? -3.578 -1.039 18.218 1.00 77.19 82 SER A O 1
ATOM 652 N N . GLY A 1 83 ? -5.508 0.037 17.869 1.00 83.19 83 GLY A N 1
ATOM 653 C CA . GLY A 1 83 ? -5.044 0.715 16.656 1.00 83.19 83 GLY A CA 1
ATOM 654 C C . GLY A 1 83 ? -6.160 1.060 15.675 1.00 83.19 83 GLY A C 1
ATOM 655 O O . GLY A 1 83 ? -7.324 1.202 16.034 1.00 83.19 83 GLY A O 1
ATOM 656 N N . THR A 1 84 ? -5.805 1.158 14.399 1.00 86.69 84 THR A N 1
ATOM 657 C CA . THR A 1 84 ? -6.758 1.296 13.295 1.00 86.69 84 THR A CA 1
ATOM 658 C C . THR A 1 84 ? -6.790 -0.001 12.500 1.00 86.69 84 THR A C 1
ATOM 660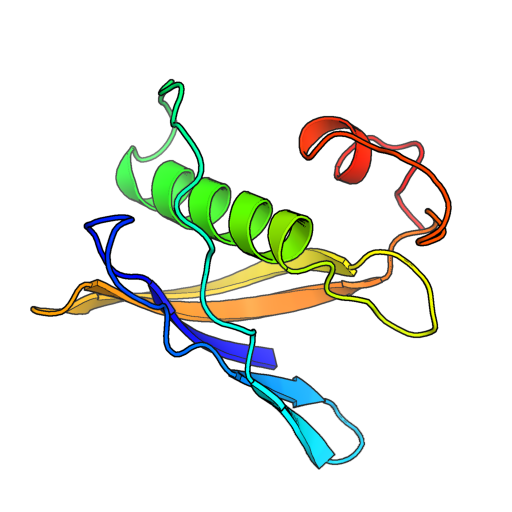 O O . THR A 1 84 ? -5.789 -0.399 11.904 1.00 86.69 84 THR A O 1
ATOM 663 N N . GLU A 1 85 ? -7.937 -0.671 12.492 1.00 87.12 85 GLU A N 1
ATOM 664 C CA . GLU A 1 85 ? -8.206 -1.772 11.573 1.00 87.12 85 GLU A CA 1
ATOM 665 C C . GLU A 1 85 ? -8.377 -1.198 10.166 1.00 87.12 85 GLU A C 1
ATOM 667 O O . GLU A 1 85 ? -9.163 -0.271 9.971 1.00 87.12 85 GLU A O 1
ATOM 672 N N . VAL A 1 86 ? -7.618 -1.713 9.198 1.00 90.81 86 VAL A N 1
ATOM 673 C CA . VAL A 1 86 ? -7.616 -1.224 7.816 1.00 90.81 86 VAL A CA 1
ATOM 674 C C . VAL A 1 86 ? -7.765 -2.355 6.810 1.00 90.81 86 VAL A C 1
ATOM 676 O O . VAL A 1 86 ? -7.208 -3.444 6.976 1.00 90.81 86 VAL A O 1
ATOM 679 N N . GLU A 1 87 ? -8.461 -2.054 5.719 1.00 91.19 87 GLU A N 1
ATOM 680 C CA . GLU A 1 87 ? -8.527 -2.872 4.513 1.00 91.19 87 GLU A CA 1
ATOM 681 C C . GLU A 1 87 ? -8.196 -2.002 3.302 1.00 91.19 87 GLU A C 1
ATOM 683 O O . GLU A 1 87 ? -8.804 -0.952 3.111 1.00 91.19 87 GLU A O 1
ATOM 688 N N . PHE A 1 88 ? -7.234 -2.419 2.481 1.00 93.75 88 PHE A N 1
ATOM 689 C CA . PHE A 1 88 ? -6.780 -1.644 1.326 1.00 93.75 88 PHE A CA 1
ATOM 690 C C . PHE A 1 88 ? -6.288 -2.529 0.175 1.00 93.75 88 PHE A C 1
ATOM 692 O O . PHE A 1 88 ? -5.980 -3.713 0.343 1.00 93.75 88 PHE A O 1
ATOM 699 N N . THR A 1 89 ? -6.203 -1.953 -1.019 1.00 91.81 89 THR A N 1
ATOM 700 C CA . THR A 1 89 ? -5.583 -2.555 -2.204 1.00 91.81 89 THR A CA 1
ATOM 701 C C . THR A 1 89 ? -4.244 -1.902 -2.498 1.00 91.81 89 THR A C 1
ATOM 703 O O . THR A 1 89 ? -3.996 -0.738 -2.184 1.00 91.81 89 THR A O 1
ATOM 706 N N . ILE A 1 90 ? -3.364 -2.684 -3.107 1.00 93.62 90 ILE A N 1
ATOM 707 C CA . ILE A 1 90 ? -2.097 -2.213 -3.648 1.00 93.62 90 ILE A CA 1
ATOM 708 C C . ILE A 1 90 ? -2.086 -2.486 -5.144 1.00 93.62 90 ILE A C 1
ATOM 710 O O . ILE A 1 90 ? -2.692 -3.460 -5.594 1.00 93.62 90 ILE A O 1
ATOM 714 N N . THR A 1 91 ? -1.387 -1.639 -5.885 1.00 93.19 91 THR A N 1
ATOM 715 C CA . THR A 1 91 ? -1.150 -1.821 -7.315 1.00 93.19 91 THR A CA 1
ATOM 716 C C . THR A 1 91 ? 0.338 -1.782 -7.607 1.00 93.19 91 THR A C 1
ATOM 718 O O . THR A 1 91 ? 1.115 -1.146 -6.891 1.00 93.19 91 THR A O 1
ATOM 721 N N . GLU A 1 92 ? 0.716 -2.473 -8.670 1.00 93.38 92 GLU A N 1
ATOM 722 C CA . GLU A 1 92 ? 2.052 -2.436 -9.240 1.00 93.38 92 GLU A CA 1
ATOM 723 C C . GLU A 1 92 ? 2.368 -1.023 -9.763 1.00 93.38 92 GLU A C 1
ATOM 725 O O . GLU A 1 92 ? 1.471 -0.297 -10.210 1.00 93.38 92 GLU A O 1
ATOM 730 N N . THR A 1 93 ? 3.637 -0.631 -9.691 1.00 93.56 93 THR A N 1
ATOM 731 C CA . THR A 1 93 ? 4.175 0.594 -10.299 1.00 93.56 93 THR A CA 1
ATOM 732 C C . THR A 1 93 ? 5.042 0.254 -11.508 1.00 93.56 93 THR A C 1
ATOM 734 O O . THR A 1 93 ? 5.438 -0.891 -11.693 1.00 93.56 93 THR A O 1
ATOM 737 N N . SER A 1 94 ? 5.384 1.245 -12.330 1.00 93.19 94 SER A N 1
ATOM 738 C CA . SER A 1 94 ? 6.371 1.064 -13.409 1.00 93.19 94 SER A CA 1
ATOM 739 C C . SER A 1 94 ? 7.823 1.066 -12.906 1.00 93.19 94 SER A C 1
ATOM 741 O O . SER A 1 94 ? 8.750 0.813 -13.676 1.00 93.19 94 SER A O 1
ATOM 743 N N . CYS A 1 95 ? 8.034 1.344 -11.616 1.00 91.81 95 CYS A N 1
ATOM 744 C CA . CYS A 1 95 ? 9.346 1.478 -11.008 1.00 91.81 95 CYS A CA 1
ATOM 745 C C . CYS A 1 95 ? 9.862 0.144 -10.460 1.00 91.81 95 CYS A C 1
ATOM 747 O O . CYS A 1 95 ? 9.257 -0.484 -9.589 1.00 91.81 95 CYS A O 1
ATOM 749 N N . ASP A 1 96 ? 11.027 -0.263 -10.958 1.00 90.25 96 ASP A N 1
ATOM 750 C CA . ASP A 1 96 ? 11.698 -1.495 -10.559 1.00 90.25 96 ASP A CA 1
ATOM 751 C C . ASP A 1 96 ? 12.262 -1.409 -9.131 1.00 90.25 96 ASP A C 1
ATOM 753 O O . ASP A 1 96 ? 12.718 -0.357 -8.674 1.00 90.25 96 ASP A O 1
ATOM 757 N N . THR A 1 97 ? 12.268 -2.542 -8.430 1.00 87.44 97 THR A N 1
ATOM 758 C CA . THR A 1 97 ? 12.728 -2.644 -7.034 1.00 87.44 97 THR A CA 1
ATOM 759 C C . THR A 1 97 ? 14.207 -2.321 -6.825 1.00 87.44 97 THR A C 1
ATOM 761 O O . THR A 1 97 ? 14.608 -1.999 -5.704 1.00 87.44 97 THR A O 1
ATOM 764 N N . ASN A 1 98 ? 15.014 -2.345 -7.889 1.00 86.75 98 ASN A N 1
ATOM 765 C CA . ASN A 1 98 ? 16.420 -1.946 -7.871 1.00 86.75 98 ASN A CA 1
ATOM 766 C C . ASN A 1 98 ? 16.615 -0.421 -7.887 1.00 86.75 98 ASN A C 1
ATOM 768 O O . ASN A 1 98 ? 17.705 0.060 -7.568 1.00 86.75 98 ASN A O 1
ATOM 772 N N . VAL A 1 99 ? 15.584 0.353 -8.238 1.00 85.81 99 VAL A N 1
ATOM 773 C CA . VAL A 1 99 ? 15.641 1.818 -8.209 1.00 85.81 99 VAL A CA 1
ATOM 774 C C . VAL A 1 99 ? 15.408 2.299 -6.779 1.00 85.81 99 VAL A C 1
ATOM 776 O O . VAL A 1 99 ? 14.386 1.996 -6.158 1.00 85.81 99 VAL A O 1
ATOM 779 N N . GLN A 1 100 ? 16.365 3.066 -6.247 1.00 86.94 100 GLN A N 1
ATOM 780 C CA . GLN A 1 100 ? 16.185 3.773 -4.982 1.00 86.94 100 GLN A CA 1
ATOM 781 C C . GLN A 1 100 ? 15.284 4.984 -5.202 1.00 86.94 100 GLN A C 1
ATOM 783 O O . GLN A 1 100 ? 15.594 5.859 -6.006 1.00 86.94 100 GLN A O 1
ATOM 788 N N . LEU A 1 101 ? 14.179 5.018 -4.466 1.00 89.06 101 LEU A N 1
ATOM 789 C CA . LEU A 1 101 ? 13.164 6.062 -4.530 1.00 89.06 101 LEU A CA 1
ATOM 790 C C . LEU A 1 101 ? 12.845 6.540 -3.115 1.00 89.06 101 LEU A C 1
ATOM 792 O O . LEU A 1 101 ? 13.083 5.815 -2.151 1.00 89.06 101 LEU A O 1
ATOM 796 N N . THR A 1 102 ? 12.281 7.732 -2.968 1.00 90.69 102 THR A N 1
ATOM 797 C CA . THR A 1 102 ? 11.553 8.107 -1.751 1.00 90.69 102 THR A CA 1
ATOM 798 C C . THR A 1 102 ? 10.105 7.628 -1.832 1.00 90.69 102 THR A C 1
ATOM 800 O O . THR A 1 102 ? 9.612 7.255 -2.900 1.00 90.69 102 THR A O 1
ATOM 803 N N . VAL A 1 103 ? 9.390 7.676 -0.701 1.00 87.75 103 VAL A N 1
ATOM 804 C CA . VAL A 1 103 ? 7.938 7.445 -0.702 1.00 87.75 103 VAL A CA 1
ATOM 805 C C . VAL A 1 103 ? 7.272 8.392 -1.697 1.00 87.75 103 VAL A C 1
ATOM 807 O O . VAL A 1 103 ? 6.426 7.942 -2.449 1.00 87.75 103 VAL A O 1
ATOM 810 N N . GLU A 1 104 ? 7.661 9.668 -1.754 1.00 89.00 104 GLU A N 1
ATOM 811 C CA . GLU A 1 104 ? 7.040 10.641 -2.663 1.00 89.00 104 GLU A CA 1
ATOM 812 C C . GLU A 1 104 ? 7.291 10.295 -4.131 1.00 89.00 104 GLU A C 1
ATOM 814 O O . GLU A 1 104 ? 6.350 10.307 -4.920 1.00 89.00 104 GLU A O 1
ATOM 819 N N . GLN A 1 105 ? 8.524 9.909 -4.477 1.00 89.88 105 GLN A N 1
ATOM 820 C CA . GLN A 1 105 ? 8.879 9.510 -5.841 1.00 89.88 105 GLN A CA 1
ATOM 821 C C . GLN A 1 105 ? 8.097 8.276 -6.309 1.00 89.88 105 GLN A C 1
ATOM 823 O O . GLN A 1 105 ? 7.740 8.189 -7.477 1.00 89.88 105 GLN A O 1
ATOM 828 N N . LEU A 1 106 ? 7.747 7.355 -5.406 1.00 90.56 106 LEU A N 1
ATOM 829 C CA . LEU A 1 106 ? 6.901 6.205 -5.742 1.00 90.56 106 LEU A CA 1
ATOM 830 C C . LEU A 1 106 ? 5.473 6.607 -6.176 1.00 90.56 106 LEU A C 1
ATOM 832 O O . LEU A 1 106 ? 4.814 5.869 -6.910 1.00 90.56 106 LEU A O 1
ATOM 836 N N . TYR A 1 107 ? 4.975 7.760 -5.717 1.00 88.56 107 TYR A N 1
ATOM 837 C CA . TYR A 1 107 ? 3.662 8.295 -6.104 1.00 88.56 107 TYR A CA 1
ATOM 838 C C . TYR A 1 107 ? 3.747 9.362 -7.210 1.00 88.56 107 TYR A C 1
ATOM 840 O O . TYR A 1 107 ? 2.705 9.879 -7.614 1.00 88.56 107 TYR A O 1
ATOM 848 N N . ASP A 1 108 ? 4.943 9.668 -7.716 1.00 90.06 108 ASP A N 1
ATOM 849 C CA . ASP A 1 108 ? 5.155 10.577 -8.843 1.00 90.06 108 ASP A CA 1
ATOM 850 C C . ASP A 1 108 ? 4.664 9.951 -10.166 1.00 90.06 108 ASP A C 1
ATOM 852 O O . ASP A 1 108 ? 4.732 8.724 -10.317 1.00 90.06 108 ASP A O 1
ATOM 856 N N . PRO A 1 109 ? 4.200 10.753 -11.150 1.00 89.81 109 PRO A N 1
ATOM 857 C CA . PRO A 1 109 ? 3.827 10.273 -12.481 1.00 89.81 109 PRO A CA 1
ATOM 858 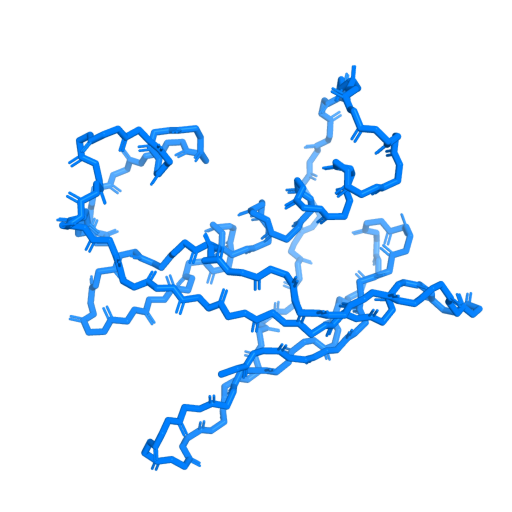C C . PRO A 1 109 ? 4.861 9.363 -13.157 1.00 89.81 109 PRO A C 1
ATOM 860 O O . PRO A 1 109 ? 4.474 8.483 -13.921 1.00 89.81 109 PRO A O 1
ATOM 863 N N . SER A 1 110 ? 6.153 9.527 -12.856 1.00 88.75 110 SER A N 1
ATOM 864 C CA . SER A 1 110 ? 7.231 8.678 -13.381 1.00 88.75 110 SER A CA 1
ATOM 865 C C . SER A 1 110 ? 7.140 7.202 -12.972 1.00 88.75 110 SER A C 1
ATOM 867 O O . SER A 1 110 ? 7.608 6.351 -13.724 1.00 88.75 110 SER A O 1
ATOM 869 N N . CYS A 1 111 ? 6.504 6.888 -11.838 1.00 88.94 111 CYS A N 1
ATOM 870 C CA . CYS A 1 111 ? 6.280 5.516 -11.365 1.00 88.94 111 CYS A CA 1
ATOM 871 C C . CYS A 1 111 ? 4.852 5.005 -11.631 1.00 88.94 111 CYS A C 1
ATOM 873 O O . CYS A 1 111 ? 4.467 3.931 -11.161 1.00 88.94 111 CYS A O 1
ATOM 875 N N . ILE A 1 112 ? 4.033 5.756 -12.370 1.00 86.56 112 ILE A N 1
ATOM 876 C CA . ILE A 1 112 ? 2.680 5.330 -12.742 1.00 86.56 112 ILE A CA 1
ATOM 877 C C . ILE A 1 112 ? 2.752 4.490 -14.015 1.00 86.56 112 ILE A C 1
ATOM 879 O O . ILE A 1 112 ? 3.485 4.821 -14.946 1.00 86.56 112 ILE A O 1
ATOM 883 N N . ARG A 1 113 ? 2.006 3.385 -14.023 1.00 76.19 113 ARG A N 1
ATOM 884 C CA . ARG A 1 113 ? 1.844 2.512 -15.183 1.00 76.19 113 ARG A CA 1
ATOM 885 C C . ARG A 1 113 ? 0.664 2.952 -16.044 1.00 76.19 113 ARG A C 1
ATOM 887 O O . ARG A 1 113 ? -0.322 3.458 -15.459 1.00 76.19 113 ARG A O 1
#

Secondary structure (DSSP, 8-state):
-EEEEE-SSTTSPP--EEE-TTS-EEEPPPPP---------STHHHHHHHHHHHHHHHHTT-EETTEEEEEEEEEEEEEETTEEEEEEEEEEEEEETTS---HHHHTSGGG--

Solvent-accessible surface area (backbone atoms only — not comparable to full-atom values): 6684 Å² total; per-residue (Å²): 78,35,39,32,38,46,43,83,53,74,88,51,66,41,63,34,35,36,44,46,97,87,72,50,72,47,71,53,73,66,73,72,86,71,90,83,87,87,88,86,82,60,62,68,61,61,42,45,53,52,50,51,51,46,48,48,39,51,77,64,60,42,62,43,100,66,16,33,34,40,77,67,45,81,75,48,74,44,84,50,98,79,20,34,39,37,32,32,36,69,38,66,32,62,39,49,64,88,59,89,70,54,74,66,51,60,74,33,77,87,18,5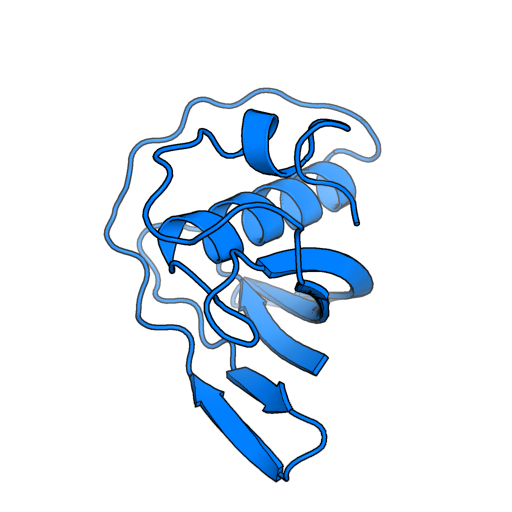6,114

Radius of gyration: 13.73 Å; Cα contacts (8 Å, |Δi|>4): 192; chains: 1; bounding box: 29×36×36 Å